Protein AF-A0A6M3LJ66-F1 (afdb_monomer_lite)

Structure (mmCIF, N/CA/C/O backbone):
data_AF-A0A6M3LJ66-F1
#
_entry.id   AF-A0A6M3LJ66-F1
#
loop_
_atom_site.group_PDB
_atom_site.id
_atom_site.type_symbol
_atom_site.label_atom_id
_atom_site.label_alt_id
_atom_site.label_comp_id
_atom_site.label_asym_id
_atom_site.label_entity_id
_atom_site.label_seq_id
_atom_site.pdbx_PDB_ins_code
_atom_site.Cartn_x
_atom_site.Cartn_y
_atom_site.Cartn_z
_atom_site.occupancy
_atom_site.B_iso_or_equiv
_atom_site.auth_seq_id
_atom_site.auth_comp_id
_atom_site.auth_asym_id
_atom_site.auth_atom_id
_atom_site.pdbx_PDB_model_num
ATOM 1 N N . MET A 1 1 ? -9.142 -16.438 0.331 1.00 60.16 1 MET A N 1
ATOM 2 C CA . MET A 1 1 ? -9.292 -14.999 0.620 1.00 60.16 1 MET A CA 1
ATOM 3 C C . MET A 1 1 ? -7.904 -14.444 0.893 1.00 60.16 1 MET A C 1
ATOM 5 O O . MET A 1 1 ? -7.174 -15.081 1.645 1.00 60.16 1 MET A O 1
ATOM 9 N N . ASN A 1 2 ? -7.501 -13.375 0.204 1.00 88.06 2 ASN A N 1
ATOM 10 C CA . ASN A 1 2 ? -6.174 -12.761 0.353 1.00 88.06 2 ASN A CA 1
ATOM 11 C C . ASN A 1 2 ? -6.049 -12.123 1.759 1.00 88.06 2 ASN A C 1
ATOM 13 O O . ASN A 1 2 ? -7.046 -11.693 2.334 1.00 88.06 2 ASN A O 1
ATOM 17 N N . THR A 1 3 ? -4.844 -12.082 2.331 1.00 94.94 3 THR A N 1
ATOM 18 C CA . THR A 1 3 ? -4.552 -11.446 3.625 1.00 94.94 3 THR A CA 1
ATOM 19 C C . THR A 1 3 ? -5.004 -9.986 3.679 1.00 94.94 3 THR A C 1
ATOM 21 O O . THR A 1 3 ? -5.669 -9.613 4.643 1.00 94.94 3 THR A O 1
ATOM 24 N N . LEU A 1 4 ? -4.695 -9.182 2.652 1.00 96.38 4 LEU A N 1
ATOM 25 C CA . LEU A 1 4 ? -5.107 -7.770 2.599 1.00 96.38 4 LEU A CA 1
ATOM 26 C C . LEU A 1 4 ? -6.629 -7.639 2.549 1.00 96.38 4 LEU A C 1
ATOM 28 O O . LEU A 1 4 ? -7.219 -6.848 3.275 1.00 96.38 4 LEU A O 1
ATOM 32 N N . ASP A 1 5 ? -7.260 -8.486 1.743 1.00 97.19 5 ASP A N 1
ATOM 33 C CA . ASP A 1 5 ? -8.708 -8.519 1.576 1.00 97.19 5 ASP A CA 1
ATOM 34 C C . ASP A 1 5 ? -9.427 -8.822 2.898 1.00 97.19 5 ASP A C 1
ATOM 36 O O . ASP A 1 5 ? -10.396 -8.155 3.250 1.00 97.19 5 ASP A O 1
ATOM 40 N N . ARG A 1 6 ? -8.896 -9.754 3.699 1.00 97.50 6 ARG A N 1
ATOM 41 C CA . ARG A 1 6 ? -9.417 -10.046 5.042 1.00 97.50 6 ARG A CA 1
ATOM 42 C C . ARG A 1 6 ? -9.287 -8.866 6.003 1.00 97.50 6 ARG A C 1
ATOM 44 O O . ARG A 1 6 ? -10.179 -8.681 6.826 1.00 97.50 6 ARG A O 1
ATOM 51 N N . ILE A 1 7 ? -8.190 -8.115 5.929 1.00 97.69 7 ILE A N 1
ATOM 52 C CA . ILE A 1 7 ? -7.988 -6.931 6.772 1.00 97.69 7 ILE A CA 1
ATOM 53 C C . ILE A 1 7 ? -9.044 -5.880 6.420 1.00 97.69 7 ILE A C 1
ATOM 55 O O . ILE A 1 7 ? -9.809 -5.489 7.294 1.00 97.69 7 ILE A O 1
ATOM 59 N N . TYR A 1 8 ? -9.174 -5.507 5.144 1.00 97.94 8 TYR A N 1
ATOM 60 C CA . TYR A 1 8 ? -10.173 -4.523 4.705 1.00 97.94 8 TYR A CA 1
ATOM 61 C C . TYR A 1 8 ? -11.599 -4.939 5.087 1.00 97.94 8 TYR A C 1
ATOM 63 O O . TYR A 1 8 ? -12.308 -4.170 5.740 1.00 97.94 8 TYR A O 1
ATOM 71 N N . HIS A 1 9 ? -11.975 -6.192 4.814 1.00 97.44 9 HIS A N 1
ATOM 72 C CA . HIS A 1 9 ? -13.291 -6.712 5.189 1.00 97.44 9 HIS A CA 1
ATOM 73 C C . HIS A 1 9 ? -13.539 -6.672 6.704 1.00 97.44 9 HIS A C 1
ATOM 75 O O . HIS A 1 9 ? -14.652 -6.374 7.135 1.00 97.44 9 HIS A O 1
ATOM 81 N N . GLY A 1 10 ? -12.521 -6.941 7.531 1.00 97.50 10 GLY A N 1
ATOM 82 C CA . GLY A 1 10 ? -12.615 -6.838 8.993 1.00 97.50 10 GLY A CA 1
ATOM 83 C C . GLY A 1 10 ? -12.914 -5.417 9.478 1.00 97.50 10 GLY A C 1
ATOM 84 O O . GLY A 1 10 ? -13.562 -5.233 10.509 1.00 97.50 10 GLY A O 1
ATOM 85 N N . HIS A 1 11 ? -12.520 -4.421 8.688 1.00 97.06 11 HIS A N 1
ATOM 86 C CA . HIS A 1 11 ? -12.811 -3.010 8.909 1.00 97.06 11 HIS A CA 1
ATOM 87 C C . HIS A 1 11 ? -14.070 -2.535 8.167 1.00 97.06 11 HIS A C 1
ATOM 89 O O . HIS A 1 11 ? -14.465 -1.386 8.318 1.00 97.06 11 HIS A O 1
ATOM 95 N N . GLY A 1 12 ? -14.793 -3.413 7.468 1.00 97.38 12 GLY A N 1
ATOM 96 C CA . GLY A 1 12 ? -16.038 -3.072 6.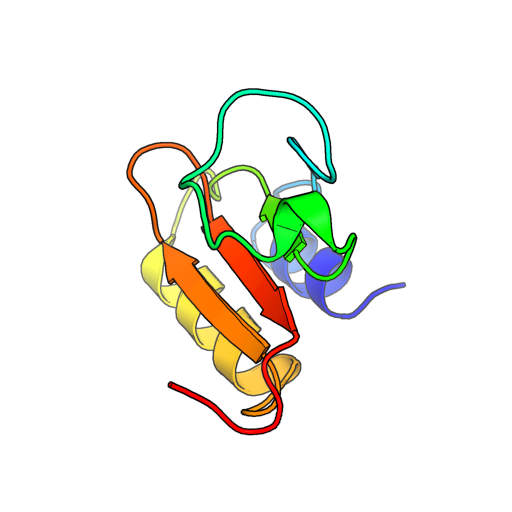772 1.00 97.38 12 GLY A CA 1
ATOM 97 C C . GLY A 1 12 ? -15.841 -2.329 5.449 1.00 97.38 12 GLY A C 1
ATOM 98 O O . GLY A 1 12 ? -16.775 -1.671 4.998 1.00 97.38 12 GLY A O 1
ATOM 99 N N . ASP A 1 13 ? -14.655 -2.443 4.849 1.00 97.25 13 ASP A N 1
ATOM 100 C CA . ASP A 1 13 ? -14.331 -1.934 3.518 1.00 97.25 13 ASP A CA 1
ATOM 101 C C . ASP A 1 13 ? -14.022 -3.101 2.562 1.00 97.25 13 ASP A C 1
ATOM 103 O O . ASP A 1 13 ? -13.530 -4.148 2.982 1.00 97.25 13 ASP A O 1
ATOM 107 N N . ASP A 1 14 ? -14.247 -2.906 1.263 1.00 97.19 14 ASP A N 1
ATOM 108 C CA . ASP A 1 14 ? -13.716 -3.803 0.232 1.00 97.19 14 ASP A CA 1
ATOM 109 C C . ASP A 1 14 ? -12.264 -3.422 -0.094 1.00 97.19 14 ASP A C 1
ATOM 111 O O . ASP A 1 14 ? -11.921 -2.235 -0.166 1.00 97.19 14 ASP A O 1
ATOM 115 N N . LEU A 1 15 ? -11.405 -4.411 -0.361 1.00 97.56 15 LEU A N 1
ATOM 116 C CA . LEU A 1 15 ? -10.072 -4.133 -0.894 1.00 97.56 15 LEU A CA 1
ATOM 117 C C . LEU A 1 15 ? -10.181 -3.663 -2.351 1.00 97.56 15 LEU A C 1
ATOM 119 O O . LEU A 1 15 ? -10.619 -4.410 -3.225 1.00 97.56 15 LEU A O 1
ATOM 123 N N . VAL A 1 16 ? -9.707 -2.447 -2.628 1.00 98.12 16 VAL A N 1
ATOM 124 C CA . VAL A 1 16 ? -9.667 -1.883 -3.984 1.00 98.12 16 VAL A CA 1
ATOM 125 C C . VAL A 1 16 ? -8.241 -1.490 -4.340 1.00 98.12 16 VAL A C 1
ATOM 127 O O . VAL A 1 16 ? -7.690 -0.568 -3.741 1.00 98.12 16 VAL A O 1
ATOM 130 N N . ILE A 1 17 ? -7.675 -2.159 -5.346 1.00 97.69 17 ILE A N 1
ATOM 131 C CA . ILE A 1 17 ? -6.432 -1.737 -6.000 1.00 97.69 17 ILE A CA 1
ATOM 132 C C . ILE A 1 17 ? -6.774 -0.579 -6.940 1.00 97.69 17 ILE A C 1
ATOM 134 O O . ILE A 1 17 ? -7.683 -0.697 -7.764 1.00 97.69 17 ILE A O 1
ATOM 138 N N . THR A 1 18 ? -6.090 0.548 -6.777 1.00 97.81 18 THR A N 1
ATOM 139 C CA . THR A 1 18 ? -6.313 1.778 -7.546 1.00 97.81 18 THR A CA 1
ATOM 140 C C . THR A 1 18 ? -5.249 2.025 -8.602 1.00 97.81 18 THR A C 1
ATOM 142 O O . THR A 1 18 ? -5.568 2.687 -9.584 1.00 97.81 18 THR A O 1
ATOM 145 N N . SER A 1 19 ? -4.034 1.502 -8.411 1.00 98.00 19 SER A N 1
ATOM 146 C CA . SER A 1 19 ? -2.976 1.530 -9.423 1.00 98.00 19 SER A CA 1
ATOM 147 C C . SER A 1 19 ? -2.060 0.310 -9.338 1.00 98.00 19 SER A C 1
ATOM 149 O O . SER A 1 19 ? -1.883 -0.261 -8.256 1.00 98.00 19 SER A O 1
ATOM 151 N N . THR A 1 20 ? -1.464 -0.079 -10.468 1.00 97.25 20 THR A N 1
ATOM 152 C CA . THR A 1 20 ? -0.405 -1.101 -10.538 1.00 97.25 20 THR A CA 1
ATOM 153 C C . THR A 1 20 ? 0.830 -0.626 -11.303 1.00 97.25 20 THR A C 1
ATOM 155 O O . THR A 1 20 ? 1.899 -0.538 -10.720 1.00 97.25 20 THR A O 1
ATOM 158 N N . TYR A 1 21 ? 0.712 -0.294 -12.586 1.00 96.81 21 TYR A N 1
ATOM 159 C CA . TYR A 1 21 ? 1.832 0.157 -13.428 1.00 96.81 21 TYR A CA 1
ATOM 160 C C . TYR A 1 21 ? 1.553 1.531 -14.049 1.00 96.81 21 TYR A C 1
ATOM 162 O O . TYR A 1 21 ? 2.454 2.316 -14.343 1.00 96.81 21 TYR A O 1
ATOM 170 N N . GLU A 1 22 ? 0.281 1.786 -14.324 1.00 94.69 22 GLU A N 1
ATOM 171 C CA . GLU A 1 22 ? -0.228 2.951 -15.017 1.00 94.69 22 GLU A CA 1
ATOM 172 C C . GLU A 1 22 ? -0.127 4.246 -14.204 1.00 94.69 22 GLU A C 1
ATOM 174 O O . GLU A 1 22 ? -0.101 4.246 -12.983 1.00 94.69 22 GLU A O 1
ATOM 179 N N . GLY A 1 23 ? -0.164 5.383 -14.901 1.00 90.38 23 GLY A N 1
ATOM 180 C CA . GLY A 1 23 ? -0.124 6.696 -14.265 1.00 90.38 23 GLY A CA 1
ATOM 181 C C . GLY A 1 23 ? 1.283 7.283 -14.184 1.00 90.38 23 GLY A C 1
ATOM 182 O O . GLY A 1 23 ? 2.200 6.893 -14.912 1.00 90.38 23 GLY A O 1
ATOM 183 N N . ASN A 1 24 ? 1.423 8.313 -13.353 1.00 93.56 24 ASN A N 1
ATOM 184 C CA . ASN A 1 24 ? 2.664 9.059 -13.202 1.00 93.56 24 ASN A CA 1
ATOM 185 C C . ASN A 1 24 ? 3.247 8.804 -11.814 1.00 93.56 24 ASN A C 1
ATOM 187 O O . ASN A 1 24 ? 2.739 9.332 -10.827 1.00 93.56 24 ASN A O 1
ATOM 191 N N . HIS A 1 25 ? 4.325 8.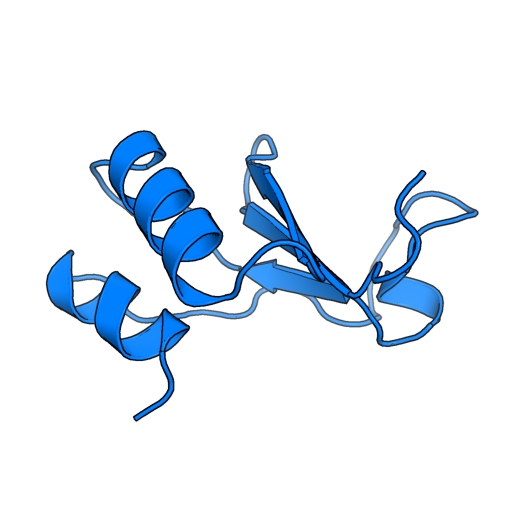032 -11.768 1.00 95.12 25 HIS A N 1
ATOM 192 C CA . HIS A 1 25 ? 5.059 7.695 -10.559 1.00 95.12 25 HIS A CA 1
ATOM 193 C C . HIS A 1 25 ? 6.439 8.362 -10.576 1.00 95.12 25 HIS A C 1
ATOM 195 O O . HIS A 1 25 ? 6.860 8.964 -11.569 1.00 95.12 25 HIS A O 1
ATOM 201 N N . SER A 1 26 ? 7.163 8.286 -9.460 1.00 94.00 26 SER A N 1
ATOM 202 C CA . SER A 1 26 ? 8.533 8.798 -9.409 1.00 94.00 26 SER A CA 1
ATOM 203 C C . SER A 1 26 ? 9.448 8.020 -10.378 1.00 94.00 26 SER A C 1
ATOM 205 O O . SER A 1 26 ? 9.202 6.841 -10.637 1.00 94.00 26 SER A O 1
ATOM 207 N N . PRO A 1 27 ? 10.526 8.631 -10.916 1.00 94.31 27 PRO A N 1
ATOM 208 C CA . PRO A 1 27 ? 11.393 7.983 -11.910 1.00 94.31 27 PRO A CA 1
ATOM 209 C C . PRO A 1 27 ? 11.997 6.635 -11.485 1.00 94.31 27 PRO A C 1
ATOM 211 O O . PRO A 1 27 ? 12.368 5.842 -12.343 1.00 94.31 27 PRO A O 1
ATOM 214 N N . SER A 1 28 ? 12.113 6.385 -10.179 1.00 93.44 28 SER A N 1
ATOM 215 C CA . SER A 1 28 ? 12.647 5.149 -9.596 1.00 93.44 28 SER A CA 1
ATOM 216 C C . SER A 1 28 ? 11.575 4.306 -8.896 1.00 93.44 28 SER A C 1
ATOM 218 O O . SER A 1 28 ? 11.910 3.496 -8.036 1.00 93.44 28 SER A O 1
ATOM 220 N N . SER A 1 29 ? 10.295 4.553 -9.175 1.00 95.56 29 SER A N 1
ATOM 221 C CA . SER A 1 29 ? 9.193 3.828 -8.546 1.00 95.56 29 SER A CA 1
ATOM 222 C C . SER A 1 29 ? 9.126 2.376 -9.016 1.00 95.56 29 SER A C 1
ATOM 224 O O . SER A 1 29 ? 9.259 2.091 -10.209 1.00 95.56 29 SER A O 1
ATOM 226 N N . LEU A 1 30 ? 8.836 1.469 -8.080 1.00 96.44 30 LEU A N 1
ATOM 227 C CA . LEU A 1 30 ? 8.665 0.043 -8.347 1.00 96.44 30 LEU A CA 1
ATOM 228 C C . LEU A 1 30 ? 7.351 -0.301 -9.070 1.00 96.44 30 LEU A C 1
ATOM 230 O O . LEU A 1 30 ? 7.234 -1.396 -9.621 1.00 96.44 30 LEU A O 1
ATOM 234 N N . HIS A 1 31 ? 6.415 0.647 -9.217 1.00 97.88 31 HIS A N 1
ATOM 235 C CA . HIS A 1 31 ? 5.278 0.492 -10.136 1.00 97.88 31 HIS A CA 1
ATOM 236 C C . HIS A 1 31 ? 5.745 0.205 -11.566 1.00 97.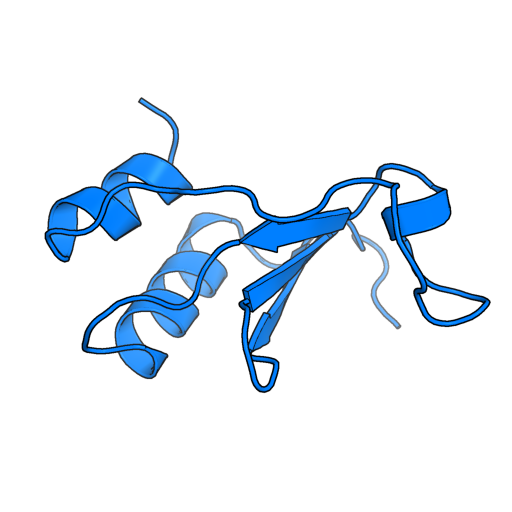88 31 HIS A C 1
ATOM 238 O O . HIS A 1 31 ? 5.233 -0.700 -12.221 1.00 97.88 31 HIS A O 1
ATOM 244 N N . TYR A 1 32 ? 6.796 0.893 -12.030 1.00 97.19 32 TYR A N 1
ATOM 245 C CA . TYR A 1 32 ? 7.354 0.680 -13.369 1.00 97.19 32 TYR A CA 1
ATOM 246 C C . TYR A 1 32 ? 8.090 -0.660 -13.529 1.00 97.19 32 TYR A C 1
ATOM 248 O O . TYR A 1 32 ? 8.417 -1.044 -14.654 1.00 97.19 32 TYR A O 1
ATOM 256 N N . ALA A 1 33 ? 8.308 -1.389 -12.432 1.00 96.44 33 ALA A N 1
ATOM 257 C CA . ALA A 1 33 ? 8.810 -2.760 -12.424 1.00 96.44 33 ALA A CA 1
ATOM 258 C C . ALA A 1 33 ? 7.693 -3.816 -12.266 1.00 96.44 33 ALA A C 1
ATOM 260 O O . ALA A 1 33 ? 7.965 -5.001 -12.429 1.00 96.44 33 ALA A O 1
ATOM 261 N N . ASN A 1 34 ? 6.431 -3.408 -12.060 1.00 96.94 34 ASN A N 1
ATOM 262 C CA . ASN A 1 34 ? 5.312 -4.258 -11.613 1.00 96.94 34 ASN A CA 1
ATOM 263 C C . ASN A 1 34 ? 5.495 -4.841 -10.199 1.00 96.94 34 ASN A C 1
ATOM 265 O O . ASN A 1 34 ? 4.854 -5.833 -9.854 1.00 96.94 34 ASN A O 1
ATOM 269 N N . ASP A 1 35 ? 6.331 -4.200 -9.384 1.00 97.19 35 ASP A N 1
ATOM 270 C CA . ASP A 1 35 ? 6.636 -4.608 -8.012 1.00 97.19 35 ASP A CA 1
ATOM 271 C C . ASP A 1 35 ? 5.948 -3.703 -6.975 1.00 97.19 35 ASP A C 1
ATOM 273 O O . ASP A 1 35 ? 6.269 -3.759 -5.793 1.00 97.19 35 ASP A O 1
ATOM 277 N N . ALA A 1 36 ? 4.975 -2.882 -7.384 1.00 97.81 36 ALA A N 1
ATOM 278 C CA . ALA A 1 36 ? 4.186 -2.064 -6.469 1.00 97.81 36 ALA A CA 1
ATOM 279 C C . ALA A 1 36 ? 2.706 -1.999 -6.851 1.00 97.81 36 ALA A C 1
ATOM 281 O O . ALA A 1 36 ? 2.329 -2.151 -8.015 1.00 97.81 36 ALA A O 1
ATOM 282 N N . ILE A 1 37 ? 1.867 -1.763 -5.846 1.00 98.00 37 ILE A N 1
ATOM 283 C CA . ILE A 1 37 ? 0.438 -1.508 -5.992 1.00 98.00 37 ILE A CA 1
ATOM 284 C C . ILE A 1 37 ? 0.019 -0.348 -5.095 1.00 98.00 37 ILE A C 1
ATOM 286 O O . ILE A 1 37 ? 0.517 -0.197 -3.979 1.00 98.00 37 ILE A O 1
ATOM 290 N N . ASP A 1 38 ? -0.986 0.388 -5.550 1.00 98.44 38 ASP A N 1
ATOM 291 C CA . ASP A 1 38 ? -1.696 1.354 -4.723 1.00 98.44 38 ASP A CA 1
ATOM 292 C C . ASP A 1 38 ? -3.051 0.772 -4.352 1.00 98.44 38 ASP A C 1
ATOM 294 O O . ASP A 1 38 ? -3.786 0.265 -5.207 1.00 98.44 38 ASP A O 1
ATOM 298 N N . ILE A 1 39 ? -3.399 0.848 -3.072 1.00 98.25 39 ILE A N 1
ATOM 299 C CA . ILE A 1 39 ? -4.705 0.435 -2.565 1.00 98.25 39 ILE A CA 1
ATOM 300 C C . ILE A 1 39 ? -5.433 1.633 -1.965 1.00 98.25 39 ILE A C 1
ATOM 302 O O . ILE A 1 39 ? -4.844 2.501 -1.318 1.00 98.25 39 ILE A O 1
ATOM 306 N N . ARG A 1 40 ? -6.747 1.678 -2.170 1.00 98.38 40 ARG A N 1
ATOM 307 C CA . ARG A 1 40 ? -7.608 2.749 -1.666 1.00 98.38 40 ARG A CA 1
ATOM 308 C C . ARG A 1 40 ? -7.461 2.915 -0.155 1.00 98.38 40 ARG A C 1
ATOM 310 O O . ARG A 1 40 ? -7.460 1.927 0.569 1.00 98.38 40 ARG A O 1
ATOM 317 N N . LEU A 1 41 ? -7.444 4.159 0.330 1.00 98.12 41 LEU A N 1
ATOM 318 C CA . LEU A 1 41 ? -7.467 4.415 1.770 1.00 98.12 41 LEU A CA 1
ATOM 319 C C . LEU A 1 41 ? -8.704 3.787 2.446 1.00 98.12 41 LEU A C 1
ATOM 321 O O . LEU A 1 41 ? -9.822 3.988 1.961 1.00 98.12 41 LEU A O 1
ATOM 325 N N . PRO A 1 42 ? -8.528 3.132 3.607 1.00 97.19 42 PRO A N 1
ATOM 326 C CA . PRO A 1 42 ? -9.637 2.697 4.448 1.00 97.19 42 PRO A CA 1
ATOM 327 C C . PRO A 1 42 ? -10.545 3.868 4.833 1.00 97.19 42 PRO A C 1
ATOM 329 O O .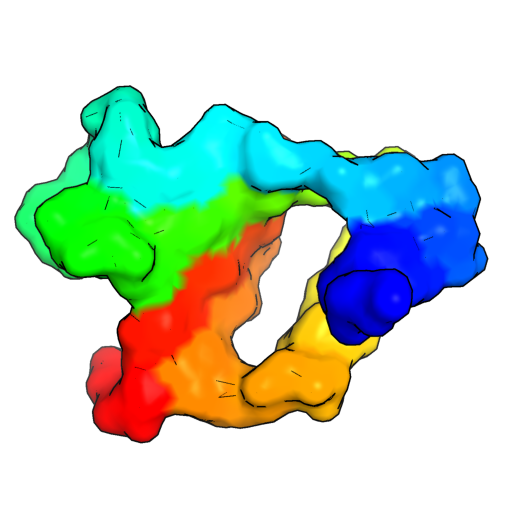 PRO A 1 42 ? -10.074 4.988 5.086 1.00 97.19 42 PRO A O 1
ATOM 332 N N . SER A 1 43 ? -11.850 3.613 4.913 1.00 96.75 43 SER A N 1
ATOM 333 C CA . SER A 1 43 ? -12.852 4.630 5.249 1.00 96.75 43 SER A CA 1
ATOM 334 C C . SER A 1 43 ? -12.730 5.102 6.701 1.00 96.75 43 SER A C 1
ATOM 336 O O . SER A 1 43 ? -13.029 6.258 7.015 1.00 96.75 43 SER A O 1
ATOM 338 N N . LYS A 1 44 ? -12.221 4.234 7.581 1.00 95.38 44 LYS A N 1
ATOM 339 C CA . LYS A 1 44 ? -11.972 4.487 9.004 1.00 95.38 44 LYS A CA 1
ATOM 340 C C . LYS A 1 44 ? -10.683 3.810 9.466 1.00 95.38 44 LYS A C 1
ATOM 342 O O . LYS A 1 44 ? -10.113 2.989 8.763 1.00 95.38 44 LYS A O 1
ATOM 347 N N . GLU A 1 45 ? -10.216 4.195 10.654 1.00 96.50 45 GLU A N 1
ATOM 348 C CA . GLU A 1 45 ? -9.105 3.528 11.357 1.00 96.50 45 GLU A CA 1
ATOM 349 C C . GLU A 1 45 ? -7.829 3.330 10.514 1.00 96.50 45 GLU A C 1
ATOM 351 O O . GLU A 1 45 ? -7.084 2.374 10.708 1.00 96.50 45 GLU A O 1
ATOM 356 N N . LYS A 1 46 ? -7.537 4.271 9.603 1.00 97.25 46 LYS A N 1
ATOM 357 C CA . LYS A 1 46 ? -6.444 4.181 8.617 1.00 97.25 46 LYS A CA 1
ATOM 358 C C . LYS A 1 46 ? -5.112 3.718 9.216 1.00 97.25 46 LYS A C 1
ATOM 360 O O . LYS A 1 46 ? -4.443 2.868 8.641 1.00 97.25 46 LYS A O 1
ATOM 365 N N . ASN A 1 47 ? -4.733 4.258 10.377 1.00 97.88 47 ASN A N 1
ATOM 366 C CA . ASN A 1 47 ? -3.481 3.901 11.053 1.00 97.88 47 ASN A CA 1
ATOM 367 C C . ASN A 1 47 ? -3.494 2.470 11.609 1.00 97.88 47 ASN A C 1
ATOM 369 O O . ASN A 1 47 ? -2.467 1.796 11.566 1.00 97.88 47 ASN A O 1
ATOM 373 N N . THR A 1 48 ? -4.641 2.005 12.111 1.00 98.25 48 THR A N 1
ATOM 374 C CA . THR A 1 48 ? -4.827 0.623 12.568 1.00 98.25 48 THR A CA 1
ATOM 375 C C . THR A 1 48 ? -4.707 -0.331 11.388 1.00 98.25 48 THR A C 1
ATOM 377 O O . THR A 1 48 ? -3.894 -1.251 11.432 1.00 98.25 48 THR A O 1
ATOM 380 N N . VAL A 1 49 ? -5.425 -0.054 10.296 1.00 98.31 49 VAL A N 1
ATOM 381 C CA . VAL A 1 49 ? -5.367 -0.862 9.070 1.00 98.31 49 VAL A CA 1
ATOM 382 C C . VAL A 1 49 ? -3.950 -0.895 8.497 1.00 98.31 49 VAL A C 1
ATOM 384 O O . VAL A 1 49 ? -3.442 -1.968 8.183 1.00 98.31 49 VAL A O 1
ATOM 387 N N . LEU A 1 50 ? -3.263 0.251 8.424 1.00 98.12 50 LEU A N 1
ATOM 388 C CA . LEU A 1 50 ? -1.867 0.319 7.981 1.00 98.12 50 LEU A CA 1
ATOM 389 C C . LEU A 1 50 ? -0.957 -0.574 8.841 1.00 98.12 50 LEU A C 1
ATOM 391 O O . LEU A 1 50 ? -0.128 -1.309 8.304 1.00 98.12 50 LEU A O 1
ATOM 395 N N . ALA A 1 51 ? -1.095 -0.514 10.168 1.00 98.12 51 ALA A N 1
ATOM 396 C CA . ALA A 1 51 ? -0.295 -1.325 11.082 1.00 98.12 51 ALA A CA 1
ATOM 397 C C . ALA A 1 51 ? -0.588 -2.827 10.928 1.00 98.12 51 ALA A C 1
ATOM 399 O O . ALA A 1 51 ? 0.340 -3.637 10.929 1.00 98.12 51 ALA A O 1
ATOM 400 N N . GLU A 1 52 ? -1.855 -3.207 10.755 1.00 98.19 52 GLU A N 1
ATOM 401 C CA . GLU A 1 52 ? -2.254 -4.592 10.489 1.00 98.19 52 GLU A CA 1
ATOM 402 C C . GLU A 1 52 ? -1.667 -5.112 9.177 1.00 98.19 52 GLU A C 1
ATOM 404 O O . GLU A 1 52 ? -1.118 -6.214 9.161 1.00 98.19 52 GLU A O 1
ATOM 409 N N . ILE A 1 53 ? -1.704 -4.312 8.105 1.00 97.81 53 ILE A N 1
ATOM 410 C CA . ILE A 1 53 ? -1.0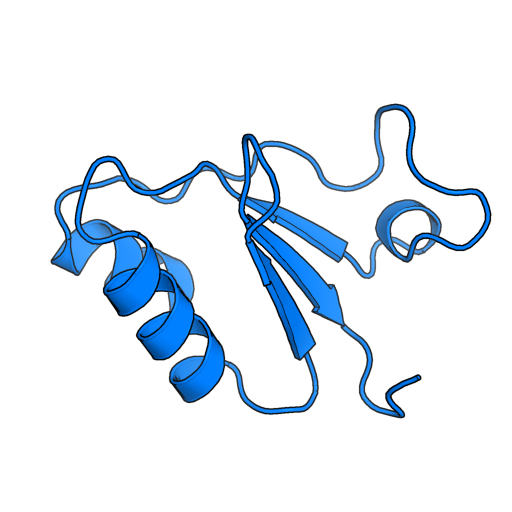96 -4.660 6.814 1.00 97.81 53 ILE A CA 1
ATOM 411 C C . ILE A 1 53 ? 0.402 -4.915 6.989 1.00 97.81 53 ILE A C 1
ATOM 413 O O . ILE A 1 53 ? 0.870 -6.002 6.651 1.00 97.81 53 ILE A O 1
ATOM 417 N N . LYS A 1 54 ? 1.136 -3.962 7.585 1.00 96.94 54 LYS A N 1
ATOM 418 C CA . LYS A 1 54 ? 2.584 -4.080 7.841 1.00 96.94 54 LYS A CA 1
ATOM 419 C C . LYS A 1 54 ? 2.934 -5.349 8.613 1.00 96.94 54 LYS A C 1
ATOM 421 O O . LYS A 1 54 ? 3.869 -6.062 8.257 1.00 96.94 54 LYS A O 1
ATOM 426 N N . ASN A 1 55 ? 2.164 -5.653 9.654 1.00 97.25 55 ASN A N 1
ATOM 427 C CA . ASN A 1 55 ? 2.379 -6.846 10.468 1.00 97.25 55 ASN A CA 1
ATOM 428 C C . ASN A 1 55 ? 2.057 -8.143 9.713 1.00 97.25 55 ASN A C 1
ATOM 430 O O . ASN A 1 55 ? 2.685 -9.167 9.972 1.00 97.25 55 ASN A O 1
ATOM 434 N N . ALA A 1 56 ? 1.079 -8.115 8.806 1.00 96.50 56 ALA A N 1
ATOM 435 C CA . ALA A 1 56 ? 0.580 -9.308 8.138 1.00 96.50 56 ALA A CA 1
ATOM 436 C C . ALA A 1 56 ? 1.399 -9.721 6.907 1.00 96.50 56 ALA A C 1
ATOM 438 O O . ALA A 1 56 ? 1.539 -10.921 6.670 1.00 96.50 56 ALA A O 1
ATOM 439 N N . ILE A 1 57 ? 1.919 -8.766 6.127 1.00 93.62 57 ILE A N 1
ATOM 440 C CA . ILE A 1 57 ? 2.707 -9.066 4.914 1.00 93.62 57 ILE A CA 1
ATOM 441 C C . ILE A 1 57 ? 4.219 -9.066 5.166 1.00 93.62 57 ILE A C 1
ATOM 443 O O . ILE A 1 57 ? 4.974 -9.646 4.390 1.00 93.62 57 ILE A O 1
ATOM 447 N N . GLY A 1 58 ? 4.655 -8.509 6.298 1.00 91.25 58 GLY A N 1
ATOM 448 C CA . GLY A 1 58 ? 6.037 -8.585 6.754 1.00 91.25 58 GLY A CA 1
ATOM 449 C C . GLY A 1 58 ? 6.970 -7.568 6.096 1.00 91.25 58 GLY A C 1
ATOM 450 O O . GLY A 1 58 ? 6.553 -6.675 5.371 1.00 91.25 58 GLY A O 1
ATOM 451 N N . LYS A 1 59 ? 8.264 -7.702 6.407 1.00 91.31 59 LYS A N 1
ATOM 452 C CA . LYS A 1 59 ? 9.299 -6.691 6.122 1.00 91.31 59 LYS A CA 1
ATOM 453 C C . LYS A 1 59 ? 9.859 -6.707 4.698 1.00 91.31 59 LYS A C 1
ATOM 455 O O . LYS A 1 59 ? 10.681 -5.862 4.393 1.00 91.31 59 LYS A O 1
ATOM 460 N N . THR A 1 60 ? 9.466 -7.669 3.866 1.00 94.94 60 THR A N 1
ATOM 461 C CA . THR A 1 60 ? 9.868 -7.711 2.448 1.00 94.94 60 THR A CA 1
ATOM 462 C C . THR A 1 60 ? 9.079 -6.730 1.587 1.00 94.94 60 THR A C 1
ATOM 464 O O . THR A 1 60 ? 9.326 -6.630 0.391 1.00 94.94 60 THR A O 1
ATOM 467 N N . TYR A 1 61 ? 8.078 -6.081 2.177 1.00 96.00 61 TYR A N 1
ATOM 468 C CA . TYR A 1 61 ? 7.288 -5.048 1.541 1.00 96.00 61 TYR A CA 1
ATOM 469 C C . TYR A 1 61 ? 7.490 -3.740 2.296 1.00 96.00 61 TYR A C 1
ATOM 471 O O . TYR A 1 61 ? 7.391 -3.726 3.530 1.00 96.00 61 TYR A O 1
ATOM 479 N N . ASP A 1 62 ? 7.708 -2.652 1.565 1.00 96.25 62 ASP A N 1
ATOM 480 C CA . ASP A 1 62 ? 7.489 -1.321 2.110 1.00 96.25 62 ASP A CA 1
ATOM 481 C C . ASP A 1 62 ? 6.011 -0.955 1.946 1.00 96.25 62 ASP A C 1
ATOM 483 O O . ASP A 1 62 ? 5.373 -1.227 0.929 1.00 96.25 62 ASP A O 1
ATOM 487 N N . VAL A 1 63 ? 5.441 -0.386 3.003 1.00 97.06 63 VAL A N 1
ATOM 488 C CA . VAL A 1 63 ? 4.028 -0.017 3.063 1.00 97.06 63 VAL A CA 1
ATOM 489 C C . VAL A 1 63 ? 3.950 1.398 3.601 1.00 97.06 63 VAL A C 1
ATOM 491 O O . VAL A 1 63 ? 4.236 1.659 4.778 1.00 97.06 63 VAL A O 1
ATOM 494 N N . VAL A 1 64 ? 3.510 2.324 2.765 1.00 96.75 64 VAL A N 1
ATOM 495 C CA . VAL A 1 64 ? 3.472 3.749 3.085 1.00 96.75 64 VAL A CA 1
ATOM 496 C C .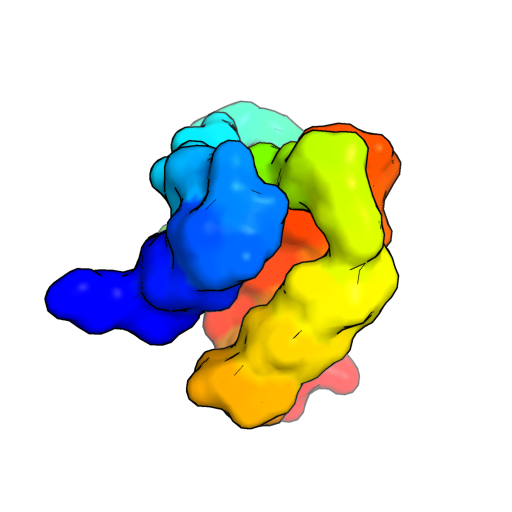 VAL A 1 64 ? 2.051 4.258 2.903 1.00 96.75 64 VAL A C 1
ATOM 498 O O . VAL A 1 64 ? 1.379 3.945 1.929 1.00 96.75 64 VAL A O 1
ATOM 501 N N . MET A 1 65 ? 1.560 5.028 3.873 1.00 97.75 65 MET A N 1
ATOM 502 C CA . MET A 1 65 ? 0.308 5.758 3.693 1.00 97.75 65 MET A CA 1
ATOM 503 C C . MET A 1 65 ? 0.626 7.080 3.006 1.00 97.75 65 MET A C 1
ATOM 505 O O . MET A 1 65 ? 1.240 7.957 3.618 1.00 97.75 65 MET A O 1
ATOM 509 N N . GLU A 1 66 ? 0.213 7.205 1.752 1.00 96.88 66 GLU A N 1
ATOM 510 C CA . GLU A 1 66 ? 0.247 8.458 1.013 1.00 96.88 66 GLU A CA 1
ATOM 511 C C . GLU A 1 66 ? -1.031 9.274 1.278 1.00 96.88 66 GLU A C 1
ATOM 513 O O . GLU A 1 66 ? -1.873 8.924 2.111 1.00 96.88 66 GLU A O 1
ATOM 518 N N . ILE A 1 67 ? -1.162 10.423 0.613 1.00 96.06 67 ILE A N 1
ATOM 519 C CA . ILE A 1 67 ? -2.247 11.379 0.875 1.00 96.06 67 ILE A CA 1
ATOM 520 C C . ILE A 1 67 ? -3.620 10.787 0.521 1.00 96.06 67 ILE A C 1
ATOM 522 O O . ILE A 1 67 ? -4.593 11.025 1.243 1.00 96.06 67 ILE A O 1
ATOM 526 N N . ASP A 1 68 ? -3.712 10.030 -0.572 1.00 96.00 68 ASP A N 1
ATOM 527 C CA . ASP A 1 68 ? -4.962 9.524 -1.148 1.00 96.00 68 ASP A CA 1
ATOM 528 C C . ASP A 1 68 ? -5.032 7.990 -1.290 1.00 96.00 68 ASP A C 1
ATOM 530 O O . ASP A 1 68 ? -6.117 7.454 -1.536 1.00 96.00 68 ASP A O 1
ATOM 534 N N . HIS A 1 69 ? -3.936 7.271 -1.043 1.00 97.94 69 HIS A N 1
ATOM 535 C CA . HIS A 1 69 ? -3.864 5.807 -1.090 1.00 97.94 69 HIS A CA 1
ATOM 536 C C . HIS A 1 69 ? -2.851 5.246 -0.074 1.00 97.94 69 HIS A C 1
ATOM 538 O O . HIS A 1 69 ? -2.123 5.982 0.592 1.00 97.94 69 HIS A O 1
ATOM 544 N N . ILE A 1 70 ? -2.830 3.924 0.089 1.00 98.44 70 ILE A N 1
ATOM 545 C CA . ILE A 1 70 ? -1.714 3.205 0.710 1.00 98.44 70 ILE A CA 1
ATOM 546 C C . ILE A 1 70 ? -0.895 2.605 -0.429 1.00 98.44 70 ILE A C 1
ATOM 548 O O . ILE A 1 70 ? -1.421 1.821 -1.216 1.00 98.44 70 ILE A O 1
ATOM 552 N N . HIS A 1 71 ? 0.374 2.971 -0.495 1.00 98.25 71 HIS A N 1
ATOM 553 C CA . HIS A 1 71 ? 1.345 2.411 -1.417 1.00 98.25 71 HIS A CA 1
ATOM 554 C C . HIS A 1 71 ? 1.972 1.155 -0.798 1.00 98.25 71 HIS A C 1
ATOM 556 O O . HIS A 1 71 ? 2.347 1.160 0.381 1.00 98.25 71 HIS A O 1
ATOM 562 N N . VAL A 1 72 ? 2.054 0.069 -1.565 1.00 97.62 72 VAL A N 1
ATOM 563 C CA . VAL A 1 72 ? 2.684 -1.197 -1.169 1.00 97.62 72 VAL A CA 1
ATOM 564 C C . VAL A 1 72 ? 3.676 -1.593 -2.255 1.00 97.62 72 VAL A C 1
ATOM 566 O O . VAL A 1 72 ? 3.254 -1.944 -3.354 1.00 97.62 72 VAL A O 1
ATOM 569 N N . GLU A 1 73 ? 4.970 -1.600 -1.944 1.00 97.25 73 GLU A N 1
ATOM 570 C CA . GLU A 1 73 ? 6.021 -2.045 -2.866 1.00 97.25 73 GLU A CA 1
ATOM 571 C C . GLU A 1 73 ? 6.777 -3.261 -2.319 1.00 97.25 73 GLU A C 1
ATOM 573 O O . GLU A 1 73 ? 7.013 -3.376 -1.118 1.00 97.25 73 GLU A O 1
ATOM 578 N N . PHE A 1 74 ? 7.112 -4.213 -3.191 1.00 96.62 74 PHE A N 1
ATOM 579 C CA . PHE A 1 74 ? 7.977 -5.346 -2.881 1.00 96.62 74 PHE A CA 1
ATOM 580 C C . PHE A 1 74 ? 9.434 -4.892 -2.954 1.00 96.62 74 PHE A C 1
ATOM 582 O O . PHE A 1 74 ? 9.984 -4.709 -4.036 1.00 96.62 74 PHE A O 1
ATOM 589 N N . ASP A 1 75 ? 10.052 -4.738 -1.789 1.00 92.44 75 ASP A N 1
ATOM 590 C CA . ASP A 1 75 ? 11.435 -4.295 -1.640 1.00 92.44 75 ASP A CA 1
ATOM 591 C C . ASP A 1 75 ? 12.128 -5.151 -0.561 1.00 92.44 75 ASP A C 1
ATOM 593 O O . ASP A 1 75 ? 12.183 -4.777 0.614 1.00 92.44 75 ASP A O 1
ATOM 597 N N . PRO A 1 76 ? 12.584 -6.371 -0.910 1.00 88.44 76 PRO A N 1
ATOM 598 C CA . PRO A 1 76 ? 13.157 -7.308 0.055 1.00 88.44 76 PRO A CA 1
ATOM 599 C C . PRO A 1 76 ? 14.524 -6.872 0.594 1.00 88.44 76 PRO A C 1
ATOM 601 O O . PRO A 1 76 ? 14.897 -7.297 1.690 1.00 88.44 76 PRO A O 1
ATOM 604 N N . ASP A 1 77 ? 15.255 -6.057 -0.167 1.00 82.25 77 ASP A N 1
ATOM 605 C CA . ASP A 1 77 ? 16.576 -5.552 0.211 1.00 82.25 77 ASP A CA 1
ATOM 606 C C . ASP A 1 77 ? 16.477 -4.234 0.995 1.00 82.25 77 ASP A C 1
ATOM 608 O O . ASP A 1 77 ? 17.382 -3.912 1.770 1.00 82.25 77 ASP A O 1
ATOM 612 N N . GLY A 1 78 ? 15.349 -3.530 0.866 1.00 68.69 78 GLY A N 1
ATOM 613 C CA . GLY A 1 78 ? 15.121 -2.225 1.464 1.00 68.69 78 GLY A CA 1
ATOM 614 C C . GLY A 1 78 ? 15.976 -1.137 0.811 1.00 68.69 78 GLY A C 1
ATOM 615 O O . GLY A 1 78 ? 17.007 -1.395 0.184 1.00 68.69 78 GLY A O 1
ATOM 616 N N . LYS A 1 79 ? 15.563 0.115 1.002 1.00 56.94 79 LYS A N 1
ATOM 617 C CA . LYS A 1 79 ? 16.384 1.291 0.679 1.00 56.94 79 LYS A CA 1
ATOM 618 C C . LYS A 1 79 ? 17.373 1.640 1.789 1.00 56.94 79 LYS A C 1
ATOM 620 O O . LYS A 1 79 ? 17.026 1.481 2.983 1.00 56.94 79 LYS A O 1
#

Organism: NCBI:txid1070528

Radius of gyration: 12.21 Å; chains: 1; bounding box: 33×26×28 Å

Secondary structure (DSSP, 8-state):
--HHHHHHHHTT----EEESS-S---TT-GGGGT-EEEEEPPSS-HHHHHHHHHHHH-TTEEEEE-SSEEEEEE-SS--

Sequence (79 aa):
MNTLDRIYHGHGDDLVITSTYEGNHSPSSLHYANDAIDIRLPSKEKNTVLAEIKNAIGKTYDVVMEIDHIHVEFDPDGK

Foldseek 3Di:
DDQLQVLLVVLVHGKDWPAQQDDDDDPPDCSVVSQKTWTFQRPDPRVVSQVSVCVRVDDQWDWDDDPGTIMIGRHNPHD

InterPro domains:
  IPR009045 Peptidase M74/Hedgehog-like, zinc-binding domain superfamily [SSF55166] (3-73)

pLDDT: mean 94.91, std 7.14, range [56.94, 98.44]